Protein AF-A0A9E0XN90-F1 (afdb_monomer)

Nearest PDB structures (foldseek):
  3ju0-assembly1_A  TM=3.783E-01  e=1.839E+00  Pectobacterium atrosepticum
  3jtz-assembly1_A  TM=4.464E-01  e=8.558E+00  Yersinia pestis

Solvent-accessible surface area (backbone atoms only — not comparable to full-atom values): 7888 Å² total; per-residue (Å²): 134,75,81,63,52,71,70,56,23,51,50,45,45,52,54,32,71,67,55,70,50,88,52,82,90,33,49,68,55,33,49,26,36,79,73,61,55,16,38,78,39,39,69,66,100,47,41,39,33,24,42,28,46,77,58,51,40,31,36,26,42,74,78,48,88,82,58,63,69,45,75,62,75,54,67,68,57,53,36,40,35,36,52,49,22,22,73,80,39,64,83,41,55,84,68,41,63,81,78,60,92,78,49,40,69,22,78,88,34,72,47,66,10,40,35,80,52,97,94,36,86,39,66,18,78,90,34,73,37,54,11,31,46,51,88,90,76,123

pLDDT: mean 88.18, std 9.0, range [43.47, 98.31]

Mean predicted aligned error: 5.95 Å

Foldseek 3Di:
DDFDDPVQLVVQLVQLVPDDDPDPVCVVSVCQNPPVSFAFQDDDPFKTWTAHSRRFIWIWGPVDPPTDIDTDDPLLVQLQRLLSSCVVVVSSPVVRDDDPPQKAFQPQCRLQQWDADPNDIDGDPSSRSNRTGHPPPD

Secondary structure (DSSP, 8-state):
-PPPPHHHHHHHHHHHHT---SSGGGHHHHHHHHHH--EEEEE-SSEEEEE-TTS-EEEEESSSTT--EEE---HHHHHHHHHHHHHH-GGGGGGSPPPPTTPEE-TTTTTSSEEEETTEEEE-GGGTTSSEE-TT--

Radius of gyration: 15.47 Å; Cα contacts (8 Å, |Δi|>4): 221; chains: 1; bounding box: 38×32×42 Å

Structure (mmCIF, N/CA/C/O backbone):
data_AF-A0A9E0XN90-F1
#
_entry.id   AF-A0A9E0XN90-F1
#
loop_
_atom_site.group_PDB
_atom_site.id
_atom_site.type_symbol
_atom_site.label_atom_id
_atom_site.label_alt_id
_atom_site.label_comp_id
_atom_site.label_asym_id
_atom_site.label_entity_id
_atom_site.label_seq_id
_atom_site.pdbx_PDB_ins_code
_atom_site.Cartn_x
_atom_site.Cartn_y
_atom_site.Cartn_z
_atom_site.occupancy
_atom_site.B_iso_or_equiv
_atom_site.auth_seq_id
_atom_site.auth_comp_id
_atom_site.auth_asym_id
_atom_site.auth_atom_id
_atom_site.pdbx_PDB_model_num
ATOM 1 N N . MET A 1 1 ? 8.236 1.256 13.137 1.00 51.78 1 MET A N 1
ATOM 2 C CA . MET A 1 1 ? 8.577 0.397 11.984 1.00 51.78 1 MET A CA 1
ATOM 3 C C . MET A 1 1 ? 8.571 -1.042 12.457 1.00 51.78 1 MET A C 1
ATOM 5 O O . MET A 1 1 ? 9.378 -1.383 13.313 1.00 51.78 1 MET A O 1
ATOM 9 N N . THR A 1 2 ? 7.629 -1.845 11.971 1.00 61.34 2 THR A N 1
ATOM 10 C CA . THR A 1 2 ? 7.606 -3.290 12.225 1.00 61.34 2 THR A CA 1
ATOM 11 C C . THR A 1 2 ? 8.706 -3.930 11.389 1.00 61.34 2 THR A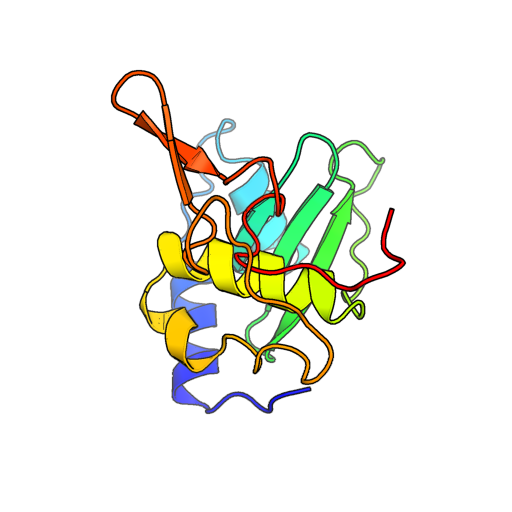 C 1
ATOM 13 O O . THR A 1 2 ? 8.755 -3.717 10.181 1.00 61.34 2 THR A O 1
ATOM 16 N N . VAL A 1 3 ? 9.614 -4.667 12.022 1.00 77.38 3 VAL A N 1
ATOM 17 C CA . VAL A 1 3 ? 10.633 -5.436 11.299 1.00 77.38 3 VAL A CA 1
ATOM 18 C C . VAL A 1 3 ? 9.941 -6.637 10.660 1.00 77.38 3 VAL A C 1
ATOM 20 O O . VAL A 1 3 ? 9.294 -7.409 11.366 1.00 77.38 3 VAL A O 1
ATOM 23 N N . LEU A 1 4 ? 10.050 -6.776 9.338 1.00 87.62 4 LEU A N 1
ATOM 24 C CA . LEU A 1 4 ? 9.496 -7.927 8.629 1.00 87.62 4 LEU A CA 1
ATOM 25 C C . LEU A 1 4 ? 10.259 -9.205 8.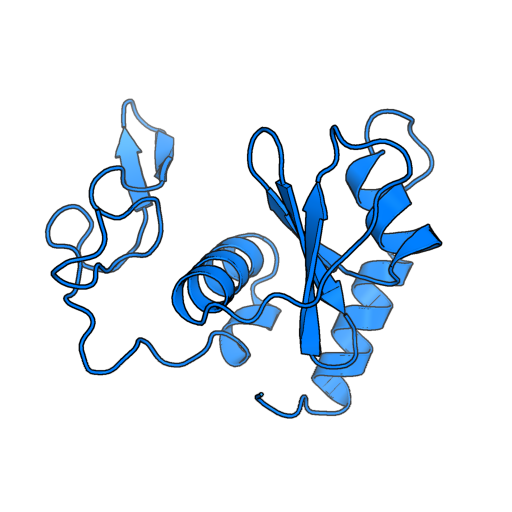977 1.00 87.62 4 LEU A C 1
ATOM 27 O O . LEU A 1 4 ? 11.485 -9.204 9.108 1.00 87.62 4 LEU A O 1
ATOM 31 N N . LEU A 1 5 ? 9.535 -10.318 9.048 1.00 92.44 5 LEU A N 1
ATOM 32 C CA . LEU A 1 5 ? 10.143 -11.642 9.027 1.00 92.44 5 LEU A CA 1
ATOM 33 C C . LEU A 1 5 ? 10.729 -11.923 7.635 1.00 92.44 5 LEU A C 1
ATOM 35 O O . LEU A 1 5 ? 10.241 -11.416 6.622 1.00 92.44 5 LEU A O 1
ATOM 39 N N . ALA A 1 6 ? 11.753 -12.778 7.571 1.00 92.69 6 ALA A N 1
ATOM 40 C CA . ALA A 1 6 ? 12.411 -13.129 6.310 1.00 92.69 6 ALA A CA 1
ATOM 41 C C . ALA A 1 6 ? 11.424 -13.698 5.272 1.00 92.69 6 ALA A C 1
ATOM 43 O O . ALA A 1 6 ? 11.488 -13.344 4.098 1.00 92.69 6 ALA A O 1
ATOM 44 N N . GLU A 1 7 ? 10.465 -14.513 5.718 1.00 94.00 7 GLU A N 1
ATOM 45 C CA . GLU A 1 7 ? 9.415 -15.083 4.865 1.00 94.00 7 GLU A CA 1
ATOM 46 C C . GLU A 1 7 ? 8.491 -14.013 4.262 1.00 94.00 7 GLU A C 1
ATOM 48 O O . GLU A 1 7 ? 8.121 -14.100 3.093 1.00 94.00 7 GLU A O 1
ATOM 53 N N . GLN A 1 8 ? 8.178 -12.960 5.024 1.00 94.56 8 GLN A N 1
ATOM 54 C CA . GLN A 1 8 ? 7.334 -11.854 4.569 1.00 94.56 8 GLN A CA 1
ATOM 55 C C . GLN A 1 8 ? 8.078 -11.010 3.533 1.00 94.56 8 GLN A C 1
ATOM 57 O O . GLN A 1 8 ? 7.535 -10.711 2.472 1.00 94.56 8 GLN A O 1
ATOM 62 N N . SER A 1 9 ? 9.345 -10.688 3.808 1.00 96.44 9 SER A N 1
ATOM 63 C CA . SER A 1 9 ? 10.222 -9.985 2.867 1.00 96.44 9 SER A CA 1
ATOM 64 C C . SER A 1 9 ? 10.358 -10.748 1.544 1.00 96.44 9 SER A C 1
ATOM 66 O O . SER A 1 9 ? 10.170 -10.183 0.464 1.00 96.44 9 SER A O 1
ATOM 68 N N . GLN A 1 10 ? 10.597 -12.060 1.621 1.00 97.00 10 GLN A N 1
ATOM 69 C CA . GLN A 1 10 ? 10.736 -12.922 0.450 1.00 97.00 10 GLN A CA 1
ATOM 70 C C . GLN A 1 10 ? 9.435 -13.034 -0.353 1.00 97.00 10 GLN A C 1
ATOM 72 O O . GLN A 1 10 ? 9.469 -13.012 -1.587 1.00 97.00 10 GLN A O 1
ATOM 77 N N . TRP A 1 11 ? 8.289 -13.137 0.323 1.00 97.31 11 TRP A N 1
ATOM 78 C CA . TRP A 1 11 ? 6.986 -13.158 -0.337 1.00 97.31 11 TRP A CA 1
ATOM 79 C C . TRP A 1 11 ? 6.705 -11.836 -1.068 1.00 97.31 11 TRP A C 1
ATOM 81 O O . TRP A 1 11 ? 6.259 -11.857 -2.219 1.00 97.31 11 TRP A O 1
ATOM 91 N N . ILE A 1 12 ? 7.033 -10.689 -0.453 1.00 97.75 12 ILE A N 1
ATOM 92 C CA . ILE A 1 12 ? 6.894 -9.369 -1.090 1.00 97.75 12 ILE A CA 1
ATOM 93 C C . ILE A 1 12 ? 7.775 -9.300 -2.341 1.00 97.75 12 ILE A C 1
ATOM 95 O O . ILE A 1 12 ? 7.275 -8.946 -3.408 1.00 97.75 12 ILE A O 1
ATOM 99 N N . GLN A 1 13 ? 9.051 -9.695 -2.245 1.00 98.31 13 GLN A N 1
ATOM 100 C CA . GLN A 1 13 ? 9.955 -9.703 -3.401 1.00 98.31 13 GLN A CA 1
ATOM 101 C C . GLN A 1 13 ? 9.429 -10.603 -4.526 1.00 98.31 13 GLN A C 1
ATOM 103 O O . GLN A 1 13 ? 9.347 -10.174 -5.672 1.00 98.31 13 GLN A O 1
ATOM 108 N N . SER A 1 14 ? 8.983 -11.816 -4.197 1.00 98.06 14 SER A N 1
ATOM 109 C CA . SER A 1 14 ? 8.435 -12.752 -5.188 1.00 98.06 14 SER A CA 1
ATOM 110 C C . SER A 1 14 ? 7.186 -12.187 -5.879 1.00 98.06 14 SER A C 1
ATOM 112 O O . SER A 1 14 ? 7.001 -12.357 -7.084 1.00 98.06 14 SER A O 1
ATOM 114 N N . SER A 1 15 ? 6.345 -11.466 -5.134 1.00 97.69 15 SER A N 1
ATOM 115 C CA . SER A 1 15 ? 5.163 -10.788 -5.676 1.00 97.69 15 SER A CA 1
ATOM 116 C C . SER A 1 15 ? 5.535 -9.640 -6.618 1.00 97.69 15 SER A C 1
ATOM 118 O O . SER A 1 15 ? 4.881 -9.454 -7.645 1.00 97.69 15 SER A O 1
ATOM 120 N N . ILE A 1 16 ? 6.602 -8.896 -6.308 1.00 97.81 16 ILE A N 1
ATOM 121 C CA . ILE A 1 16 ? 7.155 -7.849 -7.180 1.00 97.81 16 ILE A CA 1
ATOM 122 C C . ILE A 1 16 ? 7.693 -8.464 -8.477 1.00 97.81 16 ILE A C 1
ATOM 124 O O . ILE A 1 16 ? 7.369 -8.002 -9.577 1.00 97.81 16 ILE A O 1
ATOM 128 N N . ASP A 1 17 ? 8.454 -9.549 -8.365 1.00 97.44 17 ASP A N 1
ATOM 129 C CA . ASP A 1 17 ? 9.049 -10.248 -9.503 1.00 97.44 17 ASP A CA 1
ATOM 130 C C . ASP A 1 17 ? 7.975 -10.829 -10.435 1.00 97.44 17 ASP A C 1
ATOM 132 O O . ASP A 1 17 ? 8.123 -10.780 -11.659 1.00 97.44 17 ASP A O 1
ATOM 136 N N . ALA A 1 18 ? 6.850 -11.282 -9.878 1.00 95.50 18 ALA A N 1
ATOM 137 C CA . ALA A 1 18 ? 5.712 -11.812 -10.626 1.00 95.50 18 ALA A CA 1
ATOM 138 C C . ALA A 1 18 ? 4.839 -10.741 -11.311 1.00 95.50 18 ALA A C 1
ATOM 140 O O . ALA A 1 18 ? 3.974 -11.089 -12.121 1.00 95.50 18 ALA A O 1
ATOM 141 N N . MET A 1 19 ? 5.031 -9.444 -11.028 1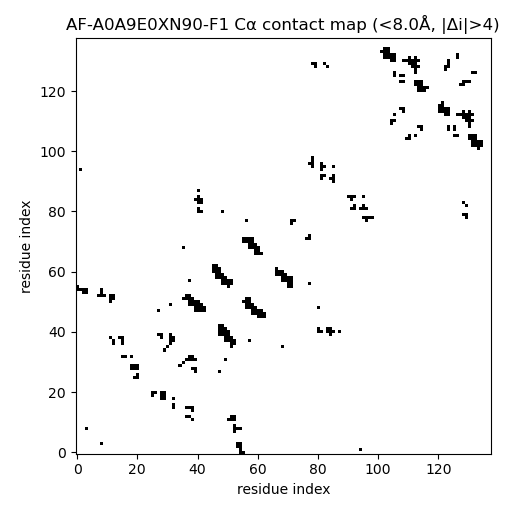.00 94.88 19 MET A N 1
ATOM 142 C CA . MET A 1 19 ? 4.221 -8.392 -11.650 1.00 94.88 19 MET A CA 1
ATOM 143 C C . MET A 1 19 ? 4.397 -8.361 -13.173 1.00 94.88 19 MET A C 1
ATOM 145 O O . MET A 1 19 ? 5.518 -8.308 -13.693 1.00 94.88 19 MET A O 1
ATOM 149 N N . ARG A 1 20 ? 3.260 -8.321 -13.879 1.00 90.81 20 ARG A N 1
ATOM 150 C CA . ARG A 1 20 ? 3.184 -8.101 -15.326 1.00 90.81 20 ARG A CA 1
ATOM 151 C C . ARG A 1 20 ? 3.454 -6.633 -15.637 1.00 90.81 20 ARG A C 1
ATOM 153 O O . ARG A 1 20 ? 2.797 -5.752 -15.089 1.00 90.81 20 ARG A O 1
ATOM 160 N N . VAL A 1 21 ? 4.429 -6.382 -16.505 1.00 90.94 21 VAL A N 1
ATOM 161 C CA . VAL A 1 21 ? 4.868 -5.027 -16.891 1.00 90.94 21 VAL A CA 1
ATOM 162 C C . VAL A 1 21 ? 4.942 -4.842 -18.407 1.00 90.94 21 VAL A C 1
ATOM 164 O O . VAL A 1 21 ? 5.312 -3.774 -18.882 1.00 90.94 21 VAL A O 1
ATOM 167 N N . ASP A 1 22 ? 4.565 -5.871 -19.162 1.00 86.94 22 ASP A N 1
ATOM 168 C CA . ASP A 1 22 ? 4.649 -5.987 -20.618 1.00 86.94 22 ASP A CA 1
ATOM 169 C C . ASP A 1 22 ? 3.665 -5.068 -21.365 1.00 86.94 22 ASP A C 1
ATOM 171 O O . ASP A 1 22 ? 3.999 -4.534 -22.421 1.00 86.94 22 ASP A O 1
ATOM 175 N N . ASP A 1 23 ? 2.492 -4.805 -20.792 1.00 83.00 23 ASP A N 1
ATOM 176 C CA . ASP A 1 23 ? 1.456 -3.941 -21.377 1.00 83.00 23 ASP A CA 1
ATOM 177 C C . ASP A 1 23 ? 1.598 -2.472 -20.907 1.00 83.00 23 ASP A C 1
ATOM 179 O O . ASP A 1 23 ? 1.750 -2.238 -19.701 1.00 83.00 23 ASP A O 1
ATOM 183 N N . PRO A 1 24 ? 1.536 -1.468 -21.813 1.00 77.56 24 PRO A N 1
ATOM 184 C CA . PRO A 1 24 ? 1.473 -0.047 -21.456 1.00 77.56 24 PRO A CA 1
ATOM 185 C C . PRO A 1 24 ? 0.400 0.318 -20.416 1.00 77.56 24 PRO A C 1
ATOM 187 O O . PRO A 1 24 ? 0.615 1.236 -19.626 1.00 77.56 24 PRO A O 1
ATOM 190 N N . GLY A 1 25 ? -0.726 -0.407 -20.369 1.00 83.06 25 GLY A N 1
ATOM 191 C CA . GLY A 1 25 ? -1.776 -0.205 -19.363 1.00 83.06 25 GLY A CA 1
ATOM 192 C C . GLY A 1 25 ? -1.337 -0.496 -17.919 1.00 83.06 25 GLY A C 1
ATOM 193 O O . GLY A 1 25 ? -1.927 0.027 -16.976 1.00 83.06 25 GLY A O 1
ATOM 194 N N . HIS A 1 26 ? -0.260 -1.264 -17.727 1.00 86.56 26 HIS A N 1
ATOM 195 C CA . HIS A 1 26 ? 0.301 -1.613 -16.417 1.00 86.56 26 HIS A CA 1
ATOM 196 C C . HIS A 1 26 ? 1.433 -0.677 -15.976 1.00 86.56 26 HIS A C 1
ATOM 198 O O . HIS A 1 26 ? 2.328 -1.084 -15.228 1.00 86.56 26 HIS A O 1
ATOM 204 N N . TRP A 1 27 ? 1.411 0.586 -16.412 1.00 88.69 27 TRP A N 1
ATOM 205 C CA . TRP A 1 27 ? 2.432 1.558 -16.024 1.00 88.69 27 TRP A CA 1
ATOM 206 C C . TRP A 1 27 ? 2.648 1.659 -14.495 1.00 88.69 27 TRP A C 1
ATOM 208 O O . TRP A 1 27 ? 3.819 1.710 -14.115 1.00 88.69 27 TRP A O 1
ATOM 218 N N . PRO A 1 28 ? 1.634 1.580 -13.593 1.00 89.56 28 PRO A N 1
ATOM 219 C CA . PRO A 1 28 ? 1.893 1.663 -12.152 1.00 89.56 28 PRO A CA 1
ATOM 220 C C . PRO A 1 28 ? 2.741 0.484 -11.666 1.00 89.56 28 PRO A C 1
ATOM 222 O O . PRO A 1 28 ? 3.726 0.666 -10.956 1.00 89.56 28 PRO A O 1
ATOM 225 N N . SER A 1 29 ? 2.407 -0.731 -12.112 1.00 92.75 29 SER A N 1
ATOM 226 C CA . SER A 1 29 ? 3.173 -1.942 -11.806 1.00 92.75 29 SER A CA 1
ATOM 227 C C . SER A 1 29 ? 4.593 -1.870 -12.357 1.00 92.75 29 SER A C 1
ATOM 229 O O . SER A 1 29 ? 5.527 -2.277 -11.670 1.00 92.75 29 SER A O 1
ATOM 231 N N . ARG A 1 30 ? 4.773 -1.312 -13.561 1.00 92.88 30 ARG A N 1
ATOM 232 C CA . ARG A 1 30 ? 6.093 -1.119 -14.171 1.00 92.88 30 ARG A CA 1
ATOM 233 C C . ARG A 1 30 ? 6.970 -0.192 -13.340 1.00 92.88 30 ARG A C 1
ATOM 235 O O . ARG A 1 30 ? 8.077 -0.578 -12.983 1.00 92.88 30 ARG A O 1
ATOM 242 N N . VAL A 1 31 ? 6.463 0.986 -12.977 1.00 93.00 31 VAL A N 1
ATOM 243 C CA . VAL A 1 31 ? 7.207 1.958 -12.163 1.00 93.00 31 VAL A CA 1
ATOM 244 C C . VAL A 1 31 ? 7.551 1.368 -10.798 1.00 93.00 31 VAL A C 1
ATOM 246 O O . VAL A 1 31 ? 8.709 1.401 -10.383 1.00 93.00 31 VAL A O 1
ATOM 249 N N . CYS A 1 32 ? 6.577 0.761 -10.122 1.00 95.44 32 CYS A N 1
ATOM 250 C CA . CYS A 1 32 ? 6.798 0.117 -8.832 1.00 95.44 32 CYS A CA 1
ATOM 251 C C . CYS A 1 32 ? 7.866 -0.982 -8.893 1.00 95.44 32 CYS A C 1
ATOM 253 O O . CYS A 1 32 ? 8.750 -1.011 -8.036 1.00 95.44 32 CYS A O 1
ATOM 255 N N . LYS A 1 33 ? 7.828 -1.842 -9.917 1.00 96.12 33 LYS A N 1
ATOM 256 C CA . LYS A 1 33 ? 8.800 -2.923 -10.107 1.00 96.12 33 LYS A CA 1
ATOM 257 C C . LYS A 1 33 ? 10.187 -2.393 -10.452 1.00 96.12 33 LYS A C 1
ATOM 259 O O . LYS A 1 33 ? 11.145 -2.648 -9.733 1.00 96.12 33 LYS A O 1
ATOM 264 N N . GLU A 1 34 ? 10.291 -1.668 -11.559 1.00 93.75 34 GLU A N 1
ATOM 265 C CA . GLU A 1 34 ? 11.570 -1.346 -12.195 1.00 93.75 34 GLU A CA 1
ATOM 266 C C . GLU A 1 34 ? 12.305 -0.206 -11.492 1.00 93.75 34 GLU A C 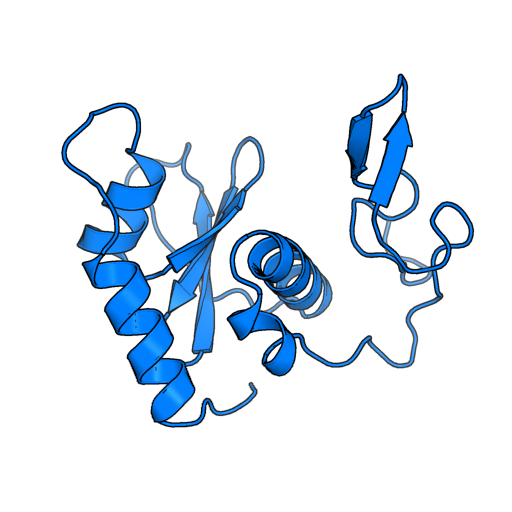1
ATOM 268 O O . GLU A 1 34 ? 13.533 -0.165 -11.508 1.00 93.75 34 GLU A O 1
ATOM 273 N N . ARG A 1 35 ? 11.567 0.723 -10.870 1.00 93.31 35 ARG A N 1
ATOM 274 C CA . ARG A 1 35 ? 12.154 1.919 -10.259 1.00 93.31 35 ARG A CA 1
ATOM 275 C C . ARG A 1 35 ? 12.260 1.837 -8.745 1.00 93.31 35 ARG A C 1
ATOM 277 O O . ARG A 1 35 ? 13.236 2.321 -8.179 1.00 93.31 35 ARG A O 1
ATOM 284 N N . PHE A 1 36 ? 11.253 1.270 -8.086 1.00 95.50 36 PHE A N 1
ATOM 285 C CA . PHE A 1 36 ? 11.159 1.322 -6.625 1.00 95.50 36 PHE A CA 1
ATOM 286 C C . PHE A 1 36 ? 11.360 -0.018 -5.928 1.00 95.50 36 PHE A C 1
ATOM 288 O O . PHE A 1 36 ? 11.463 -0.010 -4.699 1.00 95.50 36 PHE A O 1
ATOM 295 N N . ASN A 1 37 ? 11.422 -1.122 -6.684 1.00 97.38 37 ASN A N 1
ATOM 296 C CA . ASN A 1 37 ? 11.380 -2.489 -6.168 1.00 97.38 37 ASN A CA 1
ATOM 297 C C . ASN A 1 37 ? 10.308 -2.633 -5.075 1.00 97.38 37 ASN A C 1
ATOM 299 O O . ASN A 1 37 ? 10.601 -2.963 -3.926 1.00 97.38 37 ASN A O 1
ATOM 303 N N . ALA A 1 38 ? 9.070 -2.279 -5.420 1.00 97.69 38 ALA A N 1
ATOM 304 C CA . ALA A 1 38 ? 7.960 -2.199 -4.481 1.00 97.69 38 ALA A CA 1
ATOM 305 C C . ALA A 1 38 ? 6.675 -2.799 -5.068 1.00 97.69 38 ALA A C 1
ATOM 307 O O . ALA A 1 38 ? 6.464 -2.798 -6.280 1.00 97.69 38 ALA A O 1
ATOM 308 N N . LEU A 1 39 ? 5.803 -3.310 -4.203 1.00 97.69 39 LEU A N 1
ATOM 309 C CA . LEU A 1 39 ? 4.507 -3.889 -4.542 1.00 97.69 39 LEU A CA 1
ATOM 310 C C . LEU A 1 39 ? 3.416 -2.810 -4.421 1.00 97.69 39 LEU A C 1
ATOM 312 O O . LEU A 1 39 ? 3.187 -2.338 -3.308 1.00 97.69 39 LEU A O 1
ATOM 316 N N . PRO A 1 40 ? 2.720 -2.403 -5.499 1.00 96.31 40 PRO A N 1
ATOM 317 C CA . PRO A 1 40 ? 1.677 -1.382 -5.418 1.00 96.31 40 PRO A CA 1
ATOM 318 C C . PRO A 1 40 ? 0.487 -1.891 -4.600 1.00 96.31 40 PRO A C 1
ATOM 320 O O . PRO A 1 40 ? -0.079 -2.945 -4.914 1.00 96.31 40 PRO A O 1
ATOM 323 N N . LEU A 1 41 ? 0.106 -1.131 -3.571 1.00 95.06 41 LEU A N 1
ATOM 324 C CA . LEU A 1 41 ? -0.945 -1.498 -2.617 1.00 95.06 41 LEU A CA 1
ATOM 325 C C . LEU A 1 41 ? -2.204 -0.644 -2.762 1.00 95.06 41 LEU A C 1
ATOM 327 O O . LEU A 1 41 ? -3.312 -1.171 -2.699 1.00 95.06 41 LEU A O 1
ATOM 331 N N . ALA A 1 42 ? -2.021 0.661 -2.951 1.00 91.62 42 ALA A N 1
ATOM 332 C CA . ALA A 1 42 ? -3.083 1.655 -2.922 1.00 91.62 42 ALA A CA 1
ATOM 333 C C . ALA A 1 42 ? -2.743 2.817 -3.851 1.00 91.62 42 ALA A C 1
ATOM 335 O O . ALA A 1 42 ? -1.571 3.110 -4.083 1.00 91.62 42 ALA A O 1
ATOM 336 N N . GLY A 1 43 ? -3.762 3.509 -4.344 1.00 89.31 43 GLY A N 1
ATOM 337 C CA . GLY A 1 43 ? -3.581 4.727 -5.120 1.00 89.31 43 GLY A CA 1
ATOM 338 C C . GLY A 1 43 ? -4.843 5.570 -5.144 1.00 89.31 43 GLY A C 1
ATOM 339 O O . GLY A 1 43 ? -5.952 5.056 -4.995 1.00 89.31 43 GLY A O 1
ATOM 340 N N . ASN A 1 44 ? -4.658 6.868 -5.334 1.00 85.88 44 ASN A N 1
ATOM 341 C CA . ASN A 1 44 ? -5.724 7.796 -5.685 1.00 85.88 44 ASN A CA 1
ATOM 342 C C . ASN A 1 44 ? -5.416 8.412 -7.060 1.00 85.88 44 ASN A C 1
ATOM 344 O O . ASN A 1 44 ? -4.653 7.835 -7.831 1.00 85.88 44 ASN A O 1
ATOM 348 N N . SER A 1 45 ? -6.035 9.541 -7.401 1.00 84.81 45 SER A N 1
ATOM 349 C CA . SER A 1 45 ? -5.825 10.199 -8.695 1.00 84.81 45 SER A CA 1
ATOM 350 C C . SER A 1 45 ? -4.450 10.852 -8.867 1.00 84.81 45 SER A C 1
ATOM 352 O O . SER A 1 45 ? -4.163 11.283 -9.968 1.00 84.81 45 SER A O 1
ATOM 354 N N . ILE A 1 46 ? -3.643 10.964 -7.807 1.00 89.12 46 ILE A N 1
ATOM 355 C CA . ILE A 1 46 ? -2.359 11.692 -7.809 1.00 89.12 46 ILE A CA 1
ATOM 356 C C . ILE A 1 46 ? -1.231 10.815 -7.255 1.00 89.12 46 ILE A C 1
ATOM 358 O O . ILE A 1 46 ? -0.141 10.729 -7.814 1.00 89.12 46 ILE A O 1
ATOM 362 N N . TYR A 1 47 ? -1.491 10.120 -6.153 1.00 92.62 47 TYR A N 1
ATOM 363 C CA . TYR A 1 47 ? -0.501 9.366 -5.399 1.00 92.62 47 TYR A CA 1
ATOM 364 C C . TYR A 1 47 ? -0.685 7.864 -5.565 1.00 92.62 47 TYR A C 1
ATOM 366 O O . TYR A 1 47 ? -1.808 7.353 -5.620 1.00 92.62 47 TYR A O 1
ATOM 374 N N . LEU A 1 48 ? 0.438 7.149 -5.605 1.00 94.44 48 LEU A N 1
ATOM 375 C CA . LEU A 1 48 ? 0.496 5.699 -5.490 1.00 94.44 48 LEU A CA 1
ATOM 376 C C . LEU A 1 48 ? 1.373 5.323 -4.295 1.00 94.44 48 LEU A C 1
ATOM 378 O O . LEU A 1 48 ? 2.483 5.834 -4.144 1.00 94.44 48 LEU A O 1
ATOM 382 N N . TRP A 1 49 ? 0.894 4.380 -3.487 1.00 96.81 49 TRP A N 1
ATOM 383 C CA . TRP A 1 49 ? 1.658 3.795 -2.395 1.00 96.81 49 TRP A CA 1
ATOM 384 C C . TRP A 1 49 ? 2.037 2.350 -2.699 1.00 96.81 49 TRP A C 1
ATOM 386 O O . TRP A 1 49 ? 1.210 1.540 -3.140 1.00 96.81 49 TRP A O 1
ATOM 396 N N . ALA A 1 50 ? 3.292 2.012 -2.422 1.00 97.44 50 ALA A N 1
ATOM 397 C CA . ALA A 1 50 ? 3.850 0.694 -2.677 1.00 97.44 50 ALA A CA 1
ATOM 398 C C . ALA A 1 50 ? 4.725 0.208 -1.515 1.00 97.44 50 ALA A C 1
ATOM 400 O O . ALA A 1 50 ? 5.414 0.993 -0.870 1.00 97.44 50 ALA A O 1
ATOM 401 N N . LEU A 1 51 ? 4.700 -1.097 -1.253 1.00 97.88 51 LEU A N 1
ATOM 402 C CA . LEU A 1 51 ? 5.427 -1.740 -0.160 1.00 97.88 51 LEU A CA 1
ATOM 403 C C . LEU A 1 51 ? 6.727 -2.364 -0.661 1.00 97.88 51 LEU A C 1
ATOM 405 O O . LEU A 1 51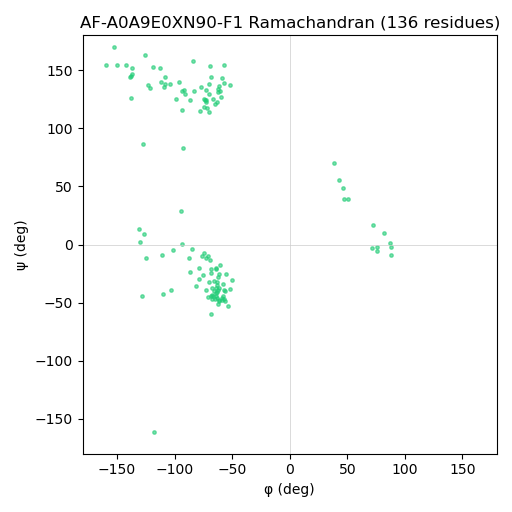 ? 6.708 -3.194 -1.570 1.00 97.88 51 LEU A O 1
ATOM 409 N N . ARG A 1 52 ? 7.854 -1.996 -0.056 1.00 97.31 52 ARG A N 1
ATOM 410 C CA . ARG A 1 52 ? 9.157 -2.600 -0.341 1.00 97.31 52 ARG A CA 1
ATOM 411 C C . ARG A 1 52 ? 9.382 -3.887 0.466 1.00 97.31 52 ARG A C 1
ATOM 413 O O . ARG A 1 52 ? 8.793 -4.051 1.536 1.00 97.31 52 ARG A O 1
ATOM 420 N N . PRO A 1 53 ? 10.284 -4.778 0.012 1.00 97.06 53 PRO A N 1
ATOM 421 C CA . PRO A 1 53 ? 10.659 -5.990 0.746 1.00 97.06 53 PRO A CA 1
ATOM 422 C C . PRO A 1 53 ? 11.270 -5.744 2.129 1.00 97.06 53 PRO A C 1
ATOM 424 O O . PRO A 1 53 ? 11.338 -6.673 2.925 1.00 97.06 53 PRO A O 1
ATOM 427 N N . ASP A 1 54 ? 11.737 -4.531 2.427 1.00 95.12 54 ASP A N 1
ATOM 428 C CA . ASP A 1 54 ? 12.246 -4.151 3.752 1.00 95.12 54 ASP A CA 1
ATOM 429 C C . ASP A 1 54 ? 11.133 -3.709 4.726 1.00 95.12 54 ASP A C 1
ATOM 431 O O . ASP A 1 54 ? 11.403 -3.441 5.896 1.00 95.12 54 ASP A O 1
ATOM 435 N N . GLY A 1 55 ? 9.882 -3.649 4.258 1.00 93.88 55 GLY A N 1
ATOM 436 C CA . GLY A 1 55 ? 8.719 -3.223 5.033 1.00 93.88 55 GLY A CA 1
ATOM 437 C C . GLY A 1 55 ? 8.454 -1.723 4.998 1.00 93.88 55 GLY A C 1
ATOM 438 O O . GLY A 1 55 ? 7.464 -1.278 5.577 1.00 93.88 55 GLY A O 1
ATOM 439 N N . SER A 1 56 ? 9.293 -0.937 4.320 1.00 95.19 56 SER A N 1
ATOM 440 C CA . SER A 1 56 ? 9.010 0.478 4.105 1.00 95.19 56 SER A CA 1
ATOM 441 C C . SER A 1 56 ? 7.890 0.648 3.081 1.00 95.19 56 SER A C 1
ATOM 443 O O . SER A 1 56 ? 7.872 0.023 2.015 1.00 95.19 56 SER A O 1
ATOM 445 N N . LEU A 1 57 ? 6.933 1.507 3.419 1.00 96.38 57 LEU A N 1
ATOM 446 C CA . LEU A 1 57 ? 5.922 1.965 2.485 1.00 96.38 57 LEU A CA 1
ATOM 447 C C . LEU A 1 57 ? 6.446 3.230 1.815 1.00 96.38 57 LEU A C 1
ATOM 449 O O . LEU A 1 57 ? 6.897 4.146 2.499 1.00 96.38 57 LEU A O 1
ATOM 453 N N . VAL A 1 58 ? 6.401 3.284 0.490 1.00 96.94 58 VAL A N 1
ATOM 454 C CA . VAL A 1 58 ? 6.758 4.481 -0.267 1.00 96.94 58 VAL A CA 1
ATOM 455 C C . VAL A 1 58 ? 5.538 5.077 -0.936 1.00 96.94 58 VAL A C 1
ATOM 457 O O . VAL A 1 58 ? 4.709 4.342 -1.467 1.00 96.94 58 VAL A O 1
ATOM 460 N N . CYS A 1 59 ? 5.459 6.401 -0.925 1.00 96.19 59 CYS A N 1
ATOM 461 C CA . CYS A 1 59 ? 4.489 7.185 -1.669 1.00 96.19 59 CYS A CA 1
ATOM 462 C C . CYS A 1 59 ? 5.211 7.895 -2.811 1.00 96.19 59 CYS A C 1
ATOM 464 O O . CYS A 1 59 ? 6.316 8.408 -2.623 1.00 96.19 59 CYS A O 1
ATOM 466 N N . PHE A 1 60 ? 4.605 7.934 -3.991 1.00 95.00 60 PHE A N 1
ATOM 467 C CA . PHE A 1 60 ? 5.054 8.823 -5.053 1.00 95.00 60 PHE A CA 1
ATOM 468 C C . PHE A 1 60 ? 3.871 9.456 -5.771 1.00 95.00 60 PHE A C 1
ATOM 470 O O . PHE A 1 60 ? 2.831 8.826 -5.979 1.00 95.00 60 PHE A O 1
ATOM 477 N N . ASP A 1 61 ? 4.067 10.711 -6.157 1.00 92.25 61 ASP A N 1
ATOM 478 C CA . ASP A 1 61 ? 3.189 11.433 -7.066 1.00 92.25 61 ASP A CA 1
ATOM 479 C C . ASP A 1 61 ? 3.433 10.912 -8.488 1.00 92.25 61 ASP A C 1
ATOM 481 O O . ASP A 1 61 ? 4.557 10.969 -9.006 1.00 92.25 61 ASP A O 1
ATOM 485 N N . HIS A 1 62 ? 2.399 10.340 -9.100 1.00 85.38 62 HIS A N 1
ATOM 486 C CA . HIS A 1 62 ? 2.492 9.797 -10.447 1.00 85.38 62 HIS A CA 1
ATOM 487 C C . HIS A 1 62 ? 2.205 10.822 -11.548 1.00 85.38 62 HIS A C 1
ATOM 489 O O . HIS A 1 62 ? 2.496 10.540 -12.714 1.00 85.38 62 HIS A O 1
ATOM 495 N N . GLU A 1 63 ? 1.685 11.996 -11.189 1.00 86.19 63 GLU A N 1
ATOM 496 C CA . GLU A 1 63 ? 1.538 13.151 -12.075 1.00 86.19 63 GLU A CA 1
ATOM 497 C C . GLU A 1 63 ? 2.817 14.008 -12.100 1.00 86.19 63 GLU A C 1
ATOM 499 O O . GLU A 1 63 ? 3.095 14.695 -13.086 1.00 86.19 63 GLU A O 1
ATOM 504 N N . ALA A 1 64 ? 3.644 13.932 -11.052 1.00 86.19 64 ALA A N 1
ATOM 505 C CA . ALA A 1 64 ? 4.907 14.654 -10.972 1.00 86.19 64 ALA A CA 1
ATOM 506 C C . ALA A 1 64 ? 5.975 14.121 -11.941 1.00 86.19 64 ALA A C 1
ATOM 508 O O . ALA A 1 64 ? 6.236 12.917 -12.066 1.00 86.19 64 ALA A O 1
ATOM 509 N N . PHE A 1 65 ? 6.697 15.055 -12.568 1.00 78.75 65 PHE A N 1
ATOM 510 C CA . PHE A 1 65 ? 7.832 14.723 -13.420 1.00 78.75 65 PHE A CA 1
ATOM 511 C C . PHE A 1 65 ? 8.909 13.968 -12.642 1.00 78.75 65 PHE A C 1
ATOM 513 O O . PHE A 1 65 ? 9.432 14.417 -11.621 1.00 78.75 65 PHE A O 1
ATOM 520 N N . GLY A 1 66 ? 9.283 12.814 -13.188 1.00 79.25 66 GLY A N 1
ATOM 521 C CA . GLY A 1 66 ? 10.400 12.036 -12.689 1.00 79.25 66 GLY A CA 1
ATOM 522 C C . GLY A 1 66 ? 10.088 11.158 -11.485 1.00 79.25 66 GLY A C 1
ATOM 523 O O . GLY A 1 66 ? 11.057 10.622 -10.974 1.00 79.25 66 GLY A O 1
ATOM 524 N N . TRP A 1 67 ? 8.826 10.968 -11.071 1.00 83.75 67 TRP A N 1
ATOM 525 C CA . TRP A 1 67 ? 8.394 9.971 -10.070 1.00 83.75 67 TRP A CA 1
ATOM 526 C C . TRP A 1 67 ? 9.385 9.816 -8.906 1.00 83.75 67 TRP A C 1
ATOM 528 O O . TRP A 1 67 ? 10.116 8.825 -8.805 1.00 83.75 67 TRP A O 1
ATOM 538 N N . HIS A 1 68 ? 9.474 10.838 -8.061 1.00 86.75 68 HIS A N 1
ATOM 539 C CA . HIS A 1 68 ? 10.257 10.760 -6.833 1.00 86.75 68 HIS A CA 1
ATOM 540 C C . HIS A 1 68 ? 9.406 10.086 -5.759 1.00 86.75 68 HIS A C 1
ATOM 542 O O . HIS A 1 68 ? 8.240 10.436 -5.591 1.00 86.75 68 HIS A O 1
ATOM 548 N N . SER A 1 69 ? 9.981 9.103 -5.068 1.00 91.44 69 SER A N 1
ATOM 549 C CA . SER A 1 69 ? 9.310 8.420 -3.965 1.00 91.44 69 SER A CA 1
ATOM 550 C C . SER A 1 69 ? 9.856 8.887 -2.627 1.00 91.44 69 SER A C 1
ATOM 552 O O . SER A 1 69 ? 11.077 8.921 -2.453 1.00 91.44 69 SER A O 1
ATOM 554 N N . GLU A 1 70 ? 8.971 9.103 -1.669 1.00 95.56 70 GLU A N 1
ATOM 555 C CA . GLU A 1 70 ? 9.308 9.332 -0.268 1.00 95.56 70 GLU A CA 1
ATOM 556 C C . GLU A 1 70 ? 8.822 8.155 0.578 1.00 95.56 70 GLU A C 1
ATOM 558 O O . GLU A 1 70 ? 7.877 7.456 0.207 1.00 95.56 70 GLU A O 1
ATOM 563 N N . VAL A 1 71 ? 9.493 7.897 1.701 1.00 96.31 71 VAL A N 1
ATOM 564 C CA . VAL A 1 71 ? 8.999 6.915 2.672 1.00 96.31 71 VAL A CA 1
ATOM 565 C C . VAL A 1 71 ? 7.792 7.528 3.371 1.00 96.31 71 VAL A C 1
ATOM 567 O O . VAL A 1 71 ? 7.895 8.608 3.946 1.00 96.31 71 VAL A O 1
ATOM 570 N N . GLU A 1 72 ? 6.663 6.830 3.324 1.00 94.75 72 GLU A N 1
ATOM 571 C CA . GLU A 1 72 ? 5.458 7.228 4.036 1.00 94.75 72 GLU A CA 1
ATOM 572 C C . GLU A 1 72 ? 5.679 7.044 5.539 1.00 94.75 72 GLU A C 1
ATOM 574 O O . GLU A 1 72 ? 6.130 5.988 5.995 1.00 94.75 72 GLU A O 1
ATOM 579 N N . THR A 1 73 ? 5.371 8.084 6.307 1.00 92.62 73 THR A N 1
ATOM 580 C CA . THR A 1 73 ? 5.585 8.111 7.759 1.00 92.62 73 THR A CA 1
ATOM 581 C C . THR A 1 73 ? 4.318 8.432 8.533 1.00 92.62 73 THR A C 1
ATOM 583 O O . THR A 1 73 ? 4.299 8.211 9.746 1.00 92.62 73 THR A O 1
ATOM 586 N N . ASP A 1 74 ? 3.250 8.884 7.867 1.00 87.56 74 ASP A N 1
ATOM 587 C CA . ASP A 1 74 ? 1.971 9.121 8.523 1.00 87.56 74 ASP A CA 1
ATOM 588 C C . ASP A 1 74 ? 1.334 7.772 8.919 1.00 87.56 74 ASP A C 1
ATOM 590 O O . ASP A 1 74 ? 0.952 6.980 8.050 1.00 87.56 74 ASP A O 1
ATOM 594 N N . PRO A 1 75 ? 1.177 7.476 10.224 1.00 83.56 75 PRO A N 1
ATOM 595 C CA . PRO A 1 75 ? 0.634 6.200 10.682 1.00 83.56 75 PRO A CA 1
ATOM 596 C C . PRO A 1 75 ? -0.811 5.956 10.223 1.00 83.56 75 PRO A C 1
ATOM 598 O O . PRO A 1 75 ? -1.204 4.800 10.058 1.00 83.56 75 PRO A O 1
ATOM 601 N N . VAL A 1 76 ? -1.598 7.015 10.000 1.00 80.75 76 VAL A N 1
ATO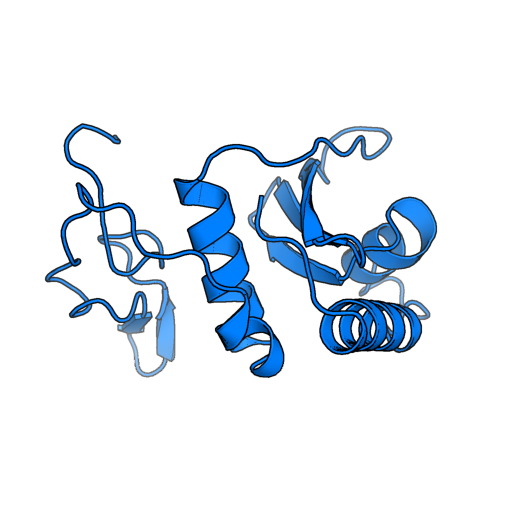M 602 C CA . VAL A 1 76 ? -2.965 6.918 9.474 1.00 80.75 76 VAL A CA 1
ATOM 603 C C . VAL A 1 76 ? -2.923 6.421 8.033 1.00 80.75 76 VAL A C 1
ATOM 605 O O . VAL A 1 76 ? -3.635 5.475 7.689 1.00 80.75 76 VAL A O 1
ATOM 608 N N . VAL A 1 77 ? -2.049 7.007 7.212 1.00 85.44 77 VAL A N 1
ATOM 609 C CA . VAL A 1 77 ? -1.882 6.630 5.803 1.00 85.44 77 VAL A CA 1
ATOM 610 C C . VAL A 1 77 ? -1.272 5.235 5.677 1.00 85.44 77 VAL A C 1
ATOM 612 O O . VAL A 1 77 ? -1.796 4.415 4.925 1.00 85.44 77 VAL A O 1
ATOM 615 N N . ILE A 1 78 ? -0.237 4.905 6.460 1.00 91.00 78 ILE A N 1
ATOM 616 C CA . ILE A 1 78 ? 0.358 3.557 6.471 1.00 91.00 78 ILE A CA 1
ATOM 617 C C . ILE A 1 78 ? -0.712 2.510 6.785 1.00 91.00 78 ILE A C 1
ATOM 619 O O . ILE A 1 78 ? -0.831 1.517 6.066 1.00 91.00 78 ILE A O 1
ATOM 623 N N . TYR A 1 79 ? -1.518 2.731 7.828 1.00 87.44 79 TYR A N 1
ATOM 624 C CA . TYR A 1 79 ? -2.609 1.820 8.164 1.00 87.44 79 TYR A CA 1
ATOM 625 C C . TYR A 1 79 ? -3.603 1.681 7.002 1.00 87.44 79 TYR A C 1
ATOM 627 O O . TYR A 1 79 ? -3.953 0.561 6.624 1.00 87.44 79 TYR A O 1
ATOM 635 N N . ALA A 1 80 ? -4.033 2.806 6.418 1.00 83.50 80 ALA A N 1
ATOM 636 C CA . ALA A 1 80 ? -4.968 2.855 5.295 1.00 83.50 80 ALA A CA 1
ATOM 637 C C . ALA A 1 80 ? -4.507 1.987 4.125 1.00 83.50 80 ALA A C 1
ATOM 639 O O . ALA A 1 80 ? -5.232 1.115 3.638 1.00 83.50 80 ALA A O 1
ATOM 640 N N . VAL A 1 81 ? -3.269 2.227 3.704 1.00 91.06 81 VAL A N 1
ATOM 641 C CA . VAL A 1 81 ? -2.654 1.597 2.547 1.00 91.06 81 VAL A CA 1
ATOM 642 C C . VAL A 1 81 ? -2.427 0.118 2.804 1.00 91.06 81 VAL A C 1
ATOM 644 O O . VAL A 1 81 ? -2.744 -0.696 1.941 1.00 91.06 81 VAL A O 1
ATOM 647 N N . MET A 1 82 ? -1.935 -0.257 3.987 1.00 92.56 82 MET A N 1
ATOM 648 C CA . MET A 1 82 ? -1.744 -1.665 4.338 1.00 92.56 82 MET A CA 1
ATOM 649 C C . MET A 1 82 ? -3.073 -2.413 4.381 1.00 92.56 82 MET A C 1
ATOM 651 O O . MET A 1 82 ? -3.175 -3.524 3.862 1.00 92.56 82 MET A O 1
ATOM 655 N N . ARG A 1 83 ? -4.121 -1.790 4.931 1.00 87.31 83 ARG A N 1
ATOM 656 C CA . ARG A 1 83 ? -5.467 -2.364 4.952 1.00 87.31 83 ARG A CA 1
ATOM 657 C C . ARG A 1 83 ? -6.026 -2.551 3.543 1.00 87.31 83 ARG A C 1
ATOM 659 O O . ARG A 1 83 ? -6.562 -3.619 3.252 1.00 87.31 83 ARG A O 1
ATOM 666 N N . GLN A 1 84 ? -5.905 -1.548 2.673 1.00 86.25 84 GLN A N 1
ATOM 667 C CA . GLN A 1 84 ? -6.367 -1.639 1.286 1.00 86.25 84 GLN A CA 1
ATOM 668 C C . GLN A 1 84 ? -5.546 -2.663 0.490 1.00 86.25 84 GLN A C 1
ATOM 670 O O . GLN A 1 84 ? -6.111 -3.529 -0.176 1.00 86.25 84 GLN A O 1
ATOM 675 N N . GLY A 1 85 ? -4.221 -2.643 0.636 1.00 91.75 85 GLY A N 1
ATOM 676 C CA . GLY A 1 85 ? -3.318 -3.627 0.048 1.00 91.75 85 GLY A CA 1
ATOM 677 C C . GLY A 1 85 ? -3.673 -5.052 0.466 1.00 91.75 85 GLY A C 1
ATOM 678 O O . GLY A 1 85 ? -3.704 -5.942 -0.378 1.00 91.75 85 GLY A O 1
ATOM 679 N N . ALA A 1 86 ? -4.049 -5.262 1.730 1.00 92.25 86 ALA A N 1
ATOM 680 C CA . ALA A 1 86 ? -4.469 -6.559 2.256 1.00 92.25 86 ALA A CA 1
ATOM 681 C C . ALA A 1 86 ? -5.823 -7.068 1.720 1.00 92.25 86 ALA A C 1
ATOM 683 O O . ALA A 1 86 ? -6.153 -8.244 1.899 1.00 92.25 86 ALA A O 1
ATOM 684 N N . GLN A 1 87 ? -6.619 -6.217 1.059 1.00 84.88 87 GLN A N 1
ATOM 685 C CA . GLN A 1 87 ? -7.792 -6.667 0.299 1.00 84.88 87 GLN A CA 1
ATOM 686 C C . GLN A 1 87 ? -7.364 -7.368 -0.993 1.00 84.88 87 GLN A C 1
ATOM 688 O O . GLN A 1 87 ? -7.958 -8.376 -1.368 1.00 84.88 87 GLN A O 1
ATOM 693 N N . LYS A 1 88 ? -6.319 -6.850 -1.650 1.00 88.50 88 LYS A N 1
ATOM 694 C CA . LYS A 1 88 ? -5.742 -7.426 -2.871 1.00 88.50 88 LYS A CA 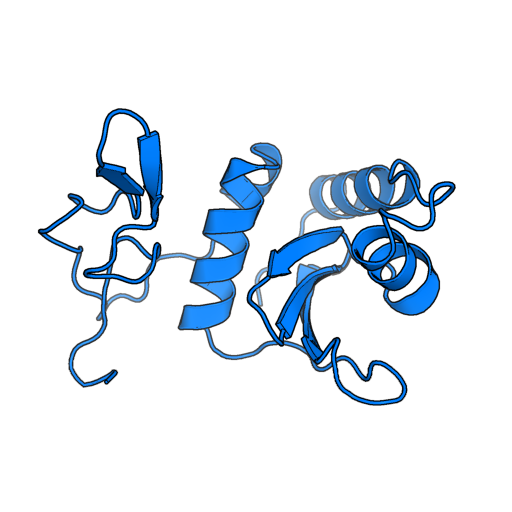1
ATOM 695 C C . LYS A 1 88 ? -4.788 -8.588 -2.576 1.00 88.50 88 LYS A C 1
ATOM 697 O O . LYS A 1 88 ? -4.757 -9.551 -3.334 1.00 88.50 88 LYS A O 1
ATOM 702 N N . TYR A 1 89 ? -4.041 -8.495 -1.481 1.00 93.88 89 TYR A N 1
ATOM 703 C CA . TYR A 1 89 ? -3.017 -9.449 -1.066 1.00 93.88 89 TYR A CA 1
ATOM 704 C C . TYR A 1 89 ? -3.262 -9.898 0.383 1.00 93.88 89 TYR A C 1
ATOM 706 O O . TYR A 1 89 ? -2.737 -9.286 1.318 1.00 93.88 89 TYR A O 1
ATOM 714 N N . PRO A 1 90 ? -4.092 -10.931 0.612 1.00 92.62 90 PRO A N 1
ATOM 715 C CA . PRO A 1 90 ? -4.476 -11.371 1.955 1.00 92.62 90 PRO A CA 1
ATOM 716 C C . PRO A 1 90 ? -3.305 -11.703 2.894 1.00 92.62 90 PRO A C 1
ATOM 718 O O . PRO A 1 90 ? -3.453 -11.587 4.110 1.00 92.62 90 PRO A O 1
ATOM 721 N N . GLU A 1 91 ? -2.147 -12.078 2.355 1.00 94.19 91 GLU A N 1
ATOM 722 C CA . GLU A 1 91 ? -0.905 -12.356 3.081 1.00 94.19 91 GLU A CA 1
ATOM 723 C C . GLU A 1 91 ? -0.380 -11.130 3.841 1.00 94.19 91 GLU A C 1
ATOM 725 O O . GLU A 1 91 ? 0.262 -11.268 4.879 1.00 94.19 91 GLU A O 1
ATOM 730 N N . LEU A 1 92 ? -0.721 -9.916 3.393 1.00 94.00 92 LEU A N 1
ATOM 731 C CA . LEU A 1 92 ? -0.335 -8.671 4.061 1.00 94.00 92 LEU A CA 1
ATOM 732 C C . LEU A 1 92 ? -1.132 -8.394 5.342 1.00 94.00 92 LEU A C 1
ATOM 734 O O . LEU A 1 92 ? -0.795 -7.465 6.073 1.00 94.00 92 LEU A O 1
ATOM 738 N N . ARG A 1 93 ? -2.175 -9.176 5.660 1.00 91.00 93 ARG A N 1
ATOM 739 C CA . ARG A 1 93 ? -3.008 -8.949 6.857 1.00 91.00 93 ARG A CA 1
ATOM 740 C C . ARG A 1 93 ? -2.208 -8.965 8.155 1.00 91.00 93 ARG A C 1
ATOM 742 O O . ARG A 1 93 ? -2.524 -8.199 9.057 1.00 91.00 93 ARG A O 1
ATOM 749 N N . THR A 1 94 ? -1.165 -9.790 8.239 1.00 91.06 94 THR A N 1
ATOM 750 C CA . THR A 1 94 ? -0.291 -9.862 9.422 1.00 91.06 94 THR A CA 1
ATOM 751 C C . THR A 1 94 ? 0.628 -8.649 9.565 1.00 91.06 94 THR A C 1
ATOM 753 O O . THR A 1 94 ? 1.283 -8.504 10.590 1.00 91.06 94 THR A O 1
ATOM 756 N N . LEU A 1 95 ? 0.721 -7.813 8.528 1.00 91.38 95 LEU A N 1
ATOM 757 C CA . LEU A 1 95 ? 1.553 -6.611 8.484 1.00 91.38 95 LEU A CA 1
ATOM 758 C C . LEU A 1 95 ? 0.755 -5.326 8.706 1.00 91.38 95 LEU A C 1
ATOM 760 O O . LEU A 1 95 ? 1.350 -4.251 8.766 1.00 91.38 95 LEU A O 1
ATOM 764 N N . ILE A 1 96 ? -0.575 -5.413 8.807 1.00 89.75 96 ILE A N 1
ATOM 765 C CA . ILE A 1 96 ? -1.410 -4.250 9.106 1.00 89.75 96 ILE A CA 1
ATOM 766 C C . ILE A 1 96 ? -1.025 -3.752 10.508 1.00 89.75 96 ILE A C 1
ATOM 768 O O . ILE A 1 96 ? -1.112 -4.532 11.460 1.00 89.75 96 ILE A O 1
ATOM 772 N N . PRO A 1 97 ? -0.599 -2.482 10.655 1.00 85.56 97 PRO A N 1
ATOM 773 C CA . PRO A 1 97 ? -0.310 -1.917 11.965 1.00 85.56 97 PRO A CA 1
ATOM 774 C C . PRO A 1 97 ? -1.527 -1.996 12.886 1.00 85.56 97 PRO A C 1
ATOM 776 O O . PRO A 1 97 ? -2.672 -1.983 12.428 1.00 85.56 97 PRO A O 1
ATOM 779 N N . GLU A 1 98 ? -1.293 -2.018 14.194 1.00 84.25 98 GLU A N 1
ATOM 780 C CA . GLU A 1 98 ? -2.387 -1.861 15.146 1.00 84.25 98 GLU A CA 1
ATOM 781 C C . GLU A 1 98 ? -3.103 -0.523 14.919 1.00 84.25 98 GLU A C 1
ATOM 783 O O . GLU A 1 98 ? -2.490 0.492 14.572 1.00 84.25 98 GLU A O 1
ATOM 788 N N . ILE A 1 99 ? -4.425 -0.532 15.098 1.00 80.12 99 ILE A N 1
ATOM 789 C CA . ILE A 1 99 ? -5.228 0.690 15.048 1.00 80.12 99 ILE A CA 1
ATOM 790 C C . ILE A 1 99 ? -4.719 1.622 16.161 1.00 80.12 99 ILE A C 1
ATOM 792 O O . ILE A 1 99 ? -4.568 1.155 17.294 1.00 80.12 99 ILE A O 1
ATOM 796 N N . PRO A 1 100 ? -4.468 2.918 15.884 1.00 75.19 100 PRO A N 1
ATOM 797 C CA . PRO A 1 100 ? -4.066 3.863 16.921 1.00 75.19 100 PRO A CA 1
ATOM 798 C C . PRO A 1 100 ? -5.034 3.832 18.109 1.00 75.19 100 PRO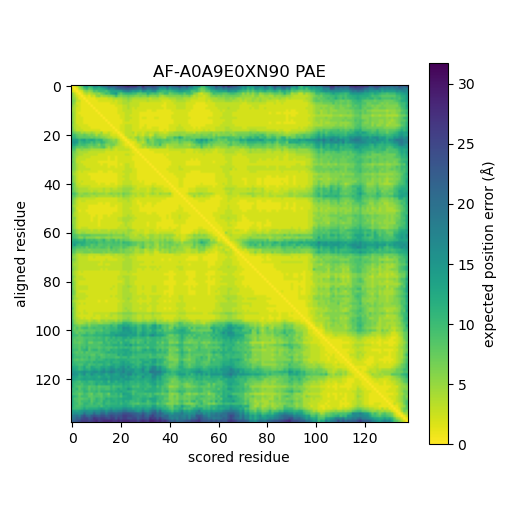 A C 1
ATOM 800 O O . PRO A 1 100 ? -6.247 3.790 17.919 1.00 75.19 100 PRO A O 1
ATOM 803 N N . SER A 1 101 ? -4.517 3.865 19.338 1.00 80.31 101 SER A N 1
ATOM 804 C CA . SER A 1 101 ? -5.340 3.716 20.551 1.00 80.31 101 SER A CA 1
ATOM 805 C C . SER A 1 101 ? -6.362 4.841 20.757 1.00 80.31 101 SER A C 1
ATOM 807 O O . SER A 1 101 ? -7.346 4.660 21.468 1.00 80.31 101 SER A O 1
ATOM 809 N N . ASP A 1 102 ? -6.140 5.991 20.127 1.00 80.19 102 ASP A N 1
ATOM 810 C CA . ASP A 1 102 ? -7.018 7.160 20.105 1.00 80.19 102 ASP A CA 1
ATOM 811 C C . ASP A 1 102 ? -7.975 7.186 18.897 1.00 80.19 102 ASP A C 1
ATOM 813 O O . ASP A 1 102 ? 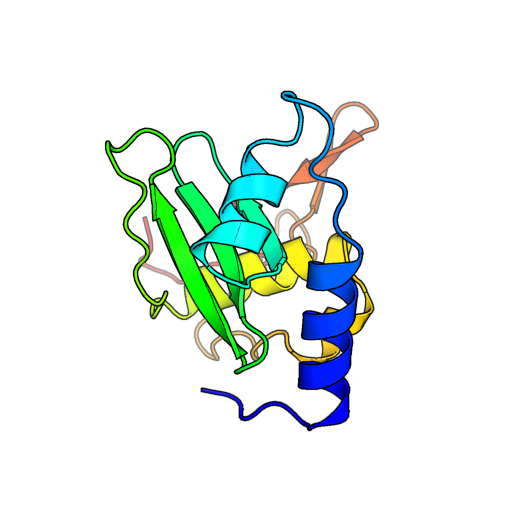-8.770 8.116 18.754 1.00 80.19 102 ASP A O 1
ATOM 817 N N . ALA A 1 103 ? -7.923 6.183 18.017 1.00 83.88 103 ALA A N 1
ATOM 818 C CA . ALA A 1 103 ? -8.838 6.079 16.891 1.00 83.88 103 ALA A CA 1
ATOM 819 C C . ALA A 1 103 ? -10.216 5.572 17.337 1.00 83.88 103 ALA A C 1
ATOM 821 O O . ALA A 1 103 ? -10.350 4.587 18.066 1.00 83.88 103 ALA A O 1
ATOM 822 N N . ARG A 1 104 ? -11.271 6.214 16.833 1.00 87.19 104 ARG A N 1
ATOM 823 C CA . ARG A 1 104 ? -12.654 5.775 17.021 1.00 87.19 104 ARG A CA 1
ATOM 824 C C . ARG A 1 104 ? -13.089 4.911 15.854 1.00 87.19 104 ARG A C 1
ATOM 826 O O . ARG A 1 104 ? -12.908 5.286 14.696 1.00 87.19 104 ARG A O 1
ATOM 833 N N . ARG A 1 105 ? -13.695 3.762 16.154 1.00 89.31 105 ARG A N 1
ATOM 834 C CA . ARG A 1 105 ? -14.314 2.895 15.145 1.00 89.31 105 ARG A CA 1
ATOM 835 C C . ARG A 1 105 ? -15.364 3.691 14.364 1.00 89.31 105 ARG A C 1
ATOM 837 O O . ARG A 1 105 ? -16.106 4.475 14.940 1.00 89.31 105 ARG A O 1
ATOM 844 N N . CYS A 1 106 ? -15.417 3.498 13.051 1.00 89.25 106 CYS A N 1
ATOM 845 C CA . CYS A 1 106 ? -16.390 4.172 12.204 1.00 89.25 106 CYS A CA 1
ATOM 846 C C . CYS A 1 106 ? -17.758 3.500 12.315 1.00 89.25 106 CYS A C 1
ATOM 848 O O . CYS A 1 106 ? -17.920 2.371 11.843 1.00 89.25 106 CYS A O 1
ATOM 850 N N . ASP A 1 107 ? -18.738 4.227 12.848 1.00 91.19 107 ASP A N 1
ATOM 851 C CA . ASP A 1 107 ? -20.114 3.748 13.016 1.00 91.19 107 ASP A CA 1
ATOM 852 C C . ASP A 1 107 ? -20.805 3.444 11.677 1.00 91.19 107 ASP A C 1
ATOM 854 O O . ASP A 1 107 ? -21.596 2.512 11.580 1.00 91.19 107 ASP A O 1
ATOM 858 N N . SER A 1 108 ? -20.472 4.173 10.603 1.00 90.88 108 SER A N 1
ATOM 859 C CA . SER A 1 108 ? -21.113 3.991 9.288 1.00 90.88 108 SER A CA 1
ATOM 860 C C . SER A 1 108 ? -20.779 2.665 8.603 1.00 90.88 108 SER A C 1
ATOM 862 O O . SER A 1 108 ? -21.529 2.225 7.738 1.00 90.88 108 SER A O 1
ATOM 864 N N . CYS A 1 109 ? -19.643 2.052 8.940 1.00 90.00 109 CYS A N 1
ATOM 865 C CA . CYS A 1 109 ? -19.198 0.788 8.342 1.00 90.00 109 CYS A CA 1
ATOM 866 C C . CYS A 1 109 ? -18.872 -0.281 9.384 1.00 90.00 109 CYS A C 1
ATOM 868 O O . CYS A 1 109 ? -18.269 -1.296 9.040 1.00 90.00 109 CYS A O 1
ATOM 870 N N . ASP A 1 110 ? -19.191 -0.029 10.653 1.00 88.50 110 ASP A N 1
ATOM 871 C CA . ASP A 1 110 ? -18.855 -0.887 11.786 1.00 88.50 110 ASP A CA 1
ATOM 872 C C . ASP A 1 110 ? -17.387 -1.358 11.752 1.00 88.50 110 ASP A C 1
ATOM 874 O O . ASP A 1 110 ? -17.056 -2.539 11.839 1.00 88.50 110 ASP A O 1
ATOM 878 N N . GLY A 1 111 ? -16.442 -0.441 11.547 1.00 85.19 111 GLY A N 1
ATOM 879 C CA . GLY A 1 111 ? -15.018 -0.798 11.534 1.00 85.19 111 GLY A CA 1
ATOM 880 C C . GLY A 1 111 ? -14.499 -1.499 10.277 1.00 85.19 111 GLY A C 1
ATOM 881 O O . GLY A 1 111 ? -13.290 -1.711 10.172 1.00 85.19 111 GLY A O 1
ATOM 882 N N . THR A 1 112 ? -15.357 -1.858 9.319 1.00 82.38 112 THR A N 1
ATOM 883 C CA . THR A 1 112 ? -14.965 -2.654 8.140 1.00 82.38 112 THR A CA 1
ATOM 884 C C . THR A 1 112 ? -14.268 -1.832 7.056 1.00 82.38 112 THR A C 1
ATOM 886 O O . THR A 1 112 ? -13.535 -2.395 6.239 1.00 82.38 112 THR A O 1
ATOM 889 N N . GLY A 1 113 ? -14.451 -0.509 7.060 1.00 82.62 113 GLY A N 1
ATOM 890 C CA . GLY A 1 113 ? -13.927 0.385 6.027 1.00 82.62 113 GLY A CA 1
ATOM 891 C C . GLY A 1 113 ? -14.645 0.255 4.682 1.00 82.62 113 GLY A C 1
ATOM 892 O O . GLY A 1 113 ? -14.369 1.016 3.765 1.00 82.62 113 GLY A O 1
ATOM 893 N N . ILE A 1 114 ? -15.605 -0.654 4.551 1.00 86.62 114 ILE A N 1
ATOM 894 C CA . ILE A 1 114 ? -16.353 -0.885 3.318 1.00 86.62 114 ILE A CA 1
ATOM 895 C C . ILE A 1 114 ? -17.837 -0.618 3.552 1.00 86.62 114 ILE A C 1
ATOM 897 O O . ILE A 1 114 ? -18.338 -0.714 4.669 1.00 86.62 114 ILE A O 1
ATOM 901 N N . ALA A 1 115 ? -18.534 -0.232 2.495 1.00 88.81 115 ALA A N 1
ATOM 902 C CA . ALA A 1 115 ? -19.969 -0.024 2.490 1.00 88.81 115 ALA A CA 1
ATOM 903 C C . ALA A 1 115 ? -20.558 -0.619 1.211 1.00 88.81 115 ALA A C 1
ATOM 905 O O . ALA A 1 115 ? -19.932 -0.573 0.155 1.00 88.81 115 ALA A O 1
ATOM 906 N N . GLU A 1 116 ? -21.778 -1.136 1.297 1.00 91.25 116 GLU A N 1
ATOM 907 C CA . GLU A 1 116 ? -22.541 -1.550 0.122 1.00 91.25 116 GLU A CA 1
ATOM 908 C C . GLU A 1 116 ? -23.311 -0.351 -0.435 1.00 91.25 116 GLU A C 1
ATOM 910 O O . GLU A 1 116 ? -24.074 0.298 0.286 1.00 91.25 116 GLU A O 1
ATOM 915 N N . ARG A 1 117 ? -23.108 -0.036 -1.718 1.00 85.12 117 ARG A N 1
ATOM 916 C CA . ARG A 1 117 ? -23.856 0.999 -2.447 1.00 85.12 117 ARG A CA 1
ATOM 917 C C . ARG A 1 117 ? -24.213 0.501 -3.837 1.00 85.12 117 ARG A C 1
ATOM 919 O O . ARG A 1 117 ? -23.341 0.053 -4.571 1.00 85.12 117 ARG A O 1
ATOM 926 N N . ASP A 1 118 ? -25.496 0.565 -4.182 1.00 89.75 118 ASP A N 1
ATOM 927 C CA . ASP A 1 118 ? -26.029 0.133 -5.483 1.00 89.75 118 ASP A CA 1
ATOM 928 C C . ASP A 1 118 ? -25.584 -1.288 -5.891 1.00 89.75 118 ASP A C 1
ATOM 930 O O . ASP A 1 118 ? -25.256 -1.557 -7.047 1.00 89.75 118 ASP A O 1
ATOM 934 N N . GLY A 1 119 ? -25.538 -2.205 -4.915 1.00 89.69 119 GLY A N 1
ATOM 935 C CA . GLY A 1 119 ? -25.109 -3.595 -5.112 1.00 89.69 119 GLY A CA 1
ATOM 936 C C . GLY A 1 119 ? -23.604 -3.776 -5.334 1.00 89.69 119 GLY A C 1
ATOM 937 O O . GLY A 1 119 ? -23.187 -4.808 -5.860 1.00 89.69 119 GLY A O 1
ATOM 938 N N . ARG A 1 120 ? -22.791 -2.771 -4.992 1.00 85.44 120 ARG A N 1
ATOM 939 C CA . ARG A 1 120 ? -21.332 -2.810 -5.085 1.00 85.44 120 ARG A CA 1
ATOM 940 C C . ARG A 1 120 ? -20.700 -2.524 -3.730 1.00 85.44 120 ARG A C 1
ATOM 942 O O . ARG A 1 120 ? -21.046 -1.543 -3.069 1.00 85.44 120 ARG A O 1
ATOM 949 N N . THR A 1 121 ? -19.676 -3.301 -3.400 1.00 86.31 121 THR A N 1
ATOM 950 C CA . THR A 1 121 ? -18.775 -3.001 -2.292 1.00 86.31 121 THR A CA 1
ATOM 951 C C . THR A 1 121 ? -17.881 -1.822 -2.669 1.00 86.31 121 THR A C 1
ATOM 953 O O . THR A 1 121 ? -17.105 -1.891 -3.623 1.00 86.31 121 THR A O 1
ATOM 956 N N . VAL A 1 122 ? -17.995 -0.728 -1.923 1.00 84.56 122 VAL A N 1
ATOM 957 C CA . VAL A 1 122 ? -17.195 0.491 -2.090 1.00 84.56 122 VAL A CA 1
ATOM 958 C C . VAL A 1 122 ? -16.512 0.863 -0.779 1.00 84.56 122 VAL A C 1
ATOM 960 O O . VAL A 1 122 ? -16.903 0.406 0.295 1.00 84.56 122 VAL A O 1
ATOM 963 N N . SER A 1 123 ? -15.500 1.727 -0.838 1.00 83.31 123 SER A N 1
ATOM 964 C CA . SER A 1 123 ? -14.920 2.314 0.372 1.00 83.31 123 SER A CA 1
ATOM 965 C C . SER A 1 123 ? -15.974 3.124 1.135 1.00 83.31 123 SER A C 1
ATOM 967 O O . SER A 1 123 ? -16.735 3.897 0.548 1.00 83.31 123 SER A O 1
ATOM 969 N N . CYS A 1 124 ? -16.020 2.970 2.458 1.00 86.25 124 CYS A N 1
ATOM 970 C CA . CYS A 1 124 ? -16.905 3.762 3.305 1.00 86.25 124 CYS A CA 1
ATOM 971 C C . CYS A 1 124 ? -16.498 5.241 3.257 1.00 86.25 124 CYS A C 1
ATOM 973 O O . CYS A 1 124 ? -15.388 5.584 3.657 1.00 86.25 124 CYS A O 1
ATOM 975 N N . LEU A 1 125 ? -17.414 6.115 2.831 1.00 84.62 125 LEU A N 1
ATOM 976 C CA . LEU A 1 125 ? -17.172 7.562 2.749 1.00 84.62 125 LEU A CA 1
ATOM 977 C C . LEU A 1 125 ? -16.973 8.217 4.126 1.00 84.62 125 LEU A C 1
ATOM 979 O O . LEU A 1 125 ? -16.220 9.172 4.237 1.00 84.62 125 LEU A O 1
ATOM 983 N N . GLY A 1 126 ? -17.614 7.701 5.182 1.00 85.81 126 GLY A N 1
ATOM 984 C CA . GLY A 1 126 ? -17.524 8.284 6.530 1.00 85.81 126 GLY A CA 1
ATOM 985 C C . GLY A 1 126 ? -16.148 8.138 7.185 1.00 85.81 126 GLY A C 1
ATOM 986 O O . GLY A 1 126 ? -15.819 8.885 8.097 1.00 85.81 126 GLY A O 1
ATOM 987 N N . CYS A 1 127 ? -15.340 7.184 6.724 1.00 84.81 127 CYS A N 1
ATOM 988 C CA . CYS A 1 127 ? -13.977 6.965 7.208 1.00 84.81 127 CYS A CA 1
ATOM 989 C C . CYS A 1 127 ? -12.960 6.846 6.073 1.00 84.81 127 CYS A C 1
ATOM 991 O O . CYS A 1 127 ? -11.865 6.350 6.303 1.00 84.81 127 CYS A O 1
ATOM 993 N N . ASN A 1 128 ? -13.328 7.219 4.844 1.00 78.25 128 ASN A N 1
ATOM 994 C CA . ASN A 1 128 ? -12.499 7.078 3.643 1.00 78.25 128 ASN A CA 1
ATOM 995 C C . ASN A 1 128 ? -11.844 5.694 3.483 1.00 78.25 128 ASN A C 1
ATOM 997 O O . ASN A 1 128 ? -10.690 5.578 3.082 1.00 78.25 128 ASN A O 1
ATOM 1001 N N . GLY A 1 129 ? -12.564 4.621 3.813 1.00 80.38 129 GLY A N 1
ATOM 1002 C CA . GLY A 1 129 ? -12.027 3.261 3.706 1.00 80.38 129 GLY A CA 1
ATOM 1003 C C . GLY A 1 129 ? -11.273 2.740 4.935 1.00 80.38 129 GLY A C 1
ATOM 1004 O O . GLY A 1 129 ? -10.976 1.548 5.009 1.00 80.38 129 GLY A O 1
ATOM 1005 N N . LEU A 1 130 ? -10.987 3.589 5.926 1.00 80.50 130 LEU A N 1
ATOM 1006 C CA . LEU A 1 130 ? -10.121 3.243 7.060 1.00 80.50 130 LEU A CA 1
ATOM 1007 C C . LEU A 1 130 ? -10.779 2.330 8.087 1.00 80.50 130 LEU A C 1
ATOM 1009 O O . LEU A 1 130 ? -10.087 1.625 8.814 1.00 80.50 130 LEU A O 1
ATOM 1013 N N . GLY A 1 131 ? -12.107 2.364 8.187 1.00 84.19 131 GLY A N 1
ATOM 1014 C CA . GLY A 1 131 ? -12.871 1.724 9.260 1.00 84.19 131 GLY A CA 1
ATOM 1015 C C . GLY A 1 131 ? -12.822 2.469 10.597 1.00 84.19 131 GLY A C 1
ATOM 1016 O O . GLY A 1 131 ? -13.494 2.072 11.540 1.00 84.19 131 GLY A O 1
ATOM 1017 N N . TRP A 1 132 ? -12.089 3.568 10.699 1.00 85.94 132 TRP A N 1
ATOM 1018 C CA . TRP A 1 132 ? -11.989 4.388 11.904 1.00 85.94 132 TRP A CA 1
ATOM 1019 C C . TRP A 1 132 ? -11.663 5.834 11.528 1.00 85.94 132 TRP A C 1
ATOM 1021 O O . TRP A 1 132 ? -11.365 6.123 10.372 1.00 85.94 132 TRP A O 1
ATOM 1031 N N . TYR A 1 133 ? -11.745 6.743 12.491 1.00 83.19 133 TYR A N 1
ATOM 1032 C CA . TYR A 1 133 ? -11.321 8.135 12.358 1.00 83.19 133 TYR A CA 1
ATOM 1033 C C . TYR A 1 133 ? -10.680 8.613 13.664 1.00 83.19 133 TYR A C 1
ATOM 1035 O O . TYR A 1 133 ? -10.981 8.094 14.740 1.00 83.19 133 TYR A O 1
ATOM 1043 N N . LYS A 1 134 ? -9.796 9.610 13.580 1.00 77.12 134 LYS A N 1
ATOM 1044 C CA . LYS A 1 134 ? -9.330 10.368 14.749 1.00 77.12 134 LYS A CA 1
ATOM 1045 C C . LYS A 1 134 ? -10.145 11.650 14.875 1.00 77.12 134 LYS A C 1
ATOM 1047 O O . LYS A 1 134 ? -10.440 12.298 13.873 1.00 77.12 134 LYS A O 1
ATOM 1052 N N . GLU A 1 135 ? -10.510 12.026 16.097 1.00 66.56 135 GLU A N 1
ATOM 1053 C CA . GLU A 1 135 ? -11.072 13.358 16.340 1.00 66.56 135 GLU A CA 1
ATOM 1054 C C . GLU A 1 135 ? -10.035 14.436 15.988 1.00 66.56 135 GLU A C 1
ATOM 1056 O O . GLU A 1 135 ? -8.872 14.327 16.365 1.00 66.56 135 GLU A O 1
ATOM 1061 N N . GLY A 1 136 ? -10.459 15.468 15.251 1.00 60.94 136 GLY A N 1
ATOM 1062 C CA . GLY A 1 136 ? -9.593 16.579 14.835 1.00 60.94 136 GLY A CA 1
ATOM 1063 C C . GLY A 1 136 ? -8.821 16.369 13.527 1.00 60.94 136 GLY A C 1
ATOM 1064 O O . GLY A 1 136 ? -8.095 17.270 13.126 1.00 60.94 136 GLY A O 1
ATOM 1065 N N . ALA A 1 137 ? -8.989 15.230 12.848 1.00 52.06 137 ALA A N 1
ATOM 1066 C CA . ALA A 1 137 ? -8.484 15.014 11.493 1.00 52.06 137 ALA A CA 1
ATOM 1067 C C . ALA A 1 137 ? -9.575 15.373 10.465 1.00 52.06 137 ALA A C 1
ATOM 1069 O O . ALA A 1 137 ? -10.319 14.497 10.026 1.00 52.06 137 ALA A O 1
ATOM 1070 N N . TRP A 1 138 ? -9.696 16.660 10.131 1.00 43.47 138 TRP A N 1
ATOM 1071 C CA . TRP A 1 138 ? -10.455 17.152 8.974 1.00 43.47 138 TRP A CA 1
ATOM 1072 C C . TRP A 1 138 ? -9.655 18.237 8.265 1.00 43.47 138 TRP A C 1
ATOM 1074 O O . TRP A 1 138 ? -9.186 19.158 8.973 1.00 43.47 138 TRP A O 1
#

Sequence (138 aa):
MTVLLAEQSQWIQSSIDAMRVDDPGHWPSRVCKERFNALPLAGNSIYLWALRPDGSLVCFDHEAFGWHSEVETDPVVIYAVMRQGAQKYPELRTLIPEIPSDARRCDSCDGTGIAERDGRTVSCLGCNGLGWYKEGAW